Protein AF-A0A7S3GZK0-F1 (afdb_monomer_lite)

Foldseek 3Di:
DPDLVVLQVVLLVVLVVVCVVQLDAFHKLVVSLVVSVVSCVVSLKAWAFPDWKAWDDVVDQHHLDIRGNYDDPVDDHDMDGRDPPIDIGDDTHMGNDPNYDDDD

pLDDT: mean 95.77, std 7.2, range [46.12, 98.75]

Structure (mmCIF, N/CA/C/O backbone):
data_AF-A0A7S3GZK0-F1
#
_entry.id   AF-A0A7S3GZK0-F1
#
loop_
_atom_site.group_PDB
_atom_site.id
_atom_site.type_symbol
_atom_site.label_atom_id
_atom_site.label_alt_id
_atom_site.label_comp_id
_atom_site.label_asym_id
_atom_site.label_entity_id
_atom_site.label_seq_id
_atom_site.pdbx_PDB_ins_code
_atom_site.Cartn_x
_atom_site.Cartn_y
_atom_site.Cartn_z
_atom_site.occupancy
_atom_site.B_iso_or_equiv
_atom_site.auth_seq_id
_atom_site.auth_comp_id
_atom_site.auth_asym_id
_atom_site.auth_atom_id
_atom_site.pdbx_PDB_model_num
ATOM 1 N N . VAL A 1 1 ? 12.049 -9.795 -26.600 1.00 46.12 1 VAL A N 1
ATOM 2 C CA . VAL A 1 1 ? 11.355 -8.495 -26.480 1.00 46.12 1 VAL A CA 1
ATOM 3 C C . VAL A 1 1 ? 11.290 -8.200 -24.997 1.00 46.12 1 VAL A C 1
ATOM 5 O O . VAL A 1 1 ? 10.575 -8.902 -24.301 1.00 46.12 1 VAL A O 1
ATOM 8 N N . GLU A 1 2 ? 12.119 -7.286 -24.498 1.00 62.03 2 GLU A N 1
ATOM 9 C CA . GLU A 1 2 ? 12.060 -6.845 -23.097 1.00 62.03 2 GLU A CA 1
ATOM 10 C C . GLU A 1 2 ? 11.009 -5.733 -22.997 1.00 62.03 2 GLU A C 1
ATOM 12 O O . GLU A 1 2 ? 11.329 -4.549 -23.084 1.00 62.03 2 GLU A O 1
ATOM 17 N N . ASP A 1 3 ? 9.731 -6.114 -22.925 1.00 80.69 3 ASP A N 1
ATOM 18 C CA . ASP A 1 3 ? 8.639 -5.162 -22.706 1.00 80.69 3 ASP A CA 1
ATOM 19 C C . ASP A 1 3 ? 8.332 -5.053 -21.209 1.00 80.69 3 ASP A C 1
ATOM 21 O O . ASP A 1 3 ? 7.733 -5.940 -20.605 1.00 80.69 3 ASP A O 1
ATOM 25 N N . ARG A 1 4 ? 8.734 -3.927 -20.617 1.00 93.25 4 ARG A N 1
ATOM 26 C CA . ARG A 1 4 ? 8.572 -3.623 -19.189 1.00 93.25 4 ARG A CA 1
ATOM 27 C C . ARG A 1 4 ? 7.134 -3.249 -18.807 1.00 93.25 4 ARG A C 1
ATOM 29 O O . ARG A 1 4 ? 6.831 -3.144 -17.621 1.00 93.25 4 ARG A O 1
ATOM 36 N N . ARG A 1 5 ? 6.238 -3.033 -19.782 1.00 95.25 5 ARG A N 1
ATOM 37 C CA . ARG A 1 5 ? 4.824 -2.707 -19.519 1.00 95.25 5 ARG A CA 1
ATOM 38 C C . ARG A 1 5 ? 4.093 -3.877 -18.873 1.00 95.25 5 ARG A C 1
ATOM 40 O O . ARG A 1 5 ? 3.296 -3.663 -17.967 1.00 95.25 5 ARG A O 1
ATOM 47 N N . ALA A 1 6 ? 4.381 -5.101 -19.315 1.00 95.81 6 ALA A N 1
ATOM 48 C CA . ALA A 1 6 ? 3.815 -6.298 -18.706 1.00 95.81 6 ALA A CA 1
ATOM 49 C C . ALA A 1 6 ? 4.299 -6.458 -17.256 1.00 95.81 6 ALA A C 1
ATOM 51 O O . ALA A 1 6 ? 3.478 -6.701 -16.375 1.00 95.81 6 ALA A O 1
ATOM 52 N N . ASP A 1 7 ? 5.595 -6.235 -17.001 1.00 96.19 7 ASP A N 1
ATOM 53 C CA . ASP A 1 7 ? 6.182 -6.341 -15.659 1.00 96.19 7 ASP A CA 1
ATOM 54 C C . ASP A 1 7 ? 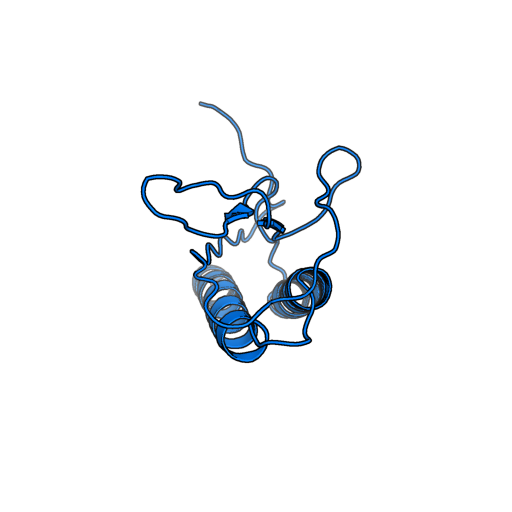5.481 -5.423 -14.654 1.00 96.19 7 ASP A C 1
ATOM 56 O O . ASP A 1 7 ? 5.071 -5.880 -13.592 1.00 96.19 7 ASP A O 1
ATOM 60 N N . VAL A 1 8 ? 5.298 -4.139 -14.984 1.00 97.62 8 VAL A N 1
ATOM 61 C CA . VAL A 1 8 ? 4.696 -3.178 -14.043 1.00 97.62 8 VAL A CA 1
ATOM 62 C C . VAL A 1 8 ? 3.213 -3.440 -13.798 1.00 97.62 8 VAL A C 1
ATOM 64 O O . VAL A 1 8 ? 2.746 -3.284 -12.670 1.00 97.62 8 VAL A O 1
ATOM 67 N N . VAL A 1 9 ? 2.477 -3.889 -14.821 1.00 97.88 9 VAL A N 1
ATOM 68 C CA . VAL A 1 9 ? 1.066 -4.275 -14.676 1.00 97.88 9 VAL A CA 1
ATOM 69 C C . VAL A 1 9 ? 0.945 -5.516 -13.795 1.00 97.88 9 VAL A C 1
ATOM 71 O O . VAL A 1 9 ? 0.122 -5.535 -12.883 1.00 97.88 9 VAL A O 1
ATOM 74 N N . MET A 1 10 ? 1.792 -6.526 -14.012 1.00 97.88 10 MET A N 1
ATOM 75 C CA . MET A 1 10 ? 1.801 -7.737 -13.190 1.00 97.88 10 MET A CA 1
ATOM 76 C C . MET A 1 10 ? 2.274 -7.467 -11.761 1.00 97.88 10 MET A C 1
ATOM 78 O O . MET A 1 10 ? 1.718 -8.043 -10.828 1.00 97.88 10 MET A O 1
ATOM 82 N N . ALA A 1 11 ? 3.241 -6.569 -11.564 1.00 98.25 11 ALA A N 1
ATOM 83 C CA . ALA A 1 11 ? 3.669 -6.142 -10.236 1.00 98.25 11 ALA A CA 1
ATOM 84 C C . ALA A 1 11 ? 2.506 -5.497 -9.468 1.00 98.25 11 ALA A C 1
ATOM 86 O O . ALA A 1 11 ? 2.188 -5.922 -8.360 1.00 98.25 11 ALA A O 1
ATOM 87 N N . ALA A 1 12 ? 1.822 -4.524 -10.082 1.00 98.50 12 ALA A N 1
ATOM 88 C CA . ALA A 1 12 ? 0.679 -3.850 -9.468 1.00 98.50 12 ALA A CA 1
ATOM 89 C C . ALA A 1 12 ? -0.473 -4.822 -9.175 1.00 98.50 12 ALA A C 1
ATOM 91 O O . ALA A 1 12 ? -1.034 -4.802 -8.081 1.00 98.50 12 ALA A O 1
ATOM 92 N N . TRP A 1 13 ? -0.790 -5.714 -10.118 1.00 98.56 13 TRP A N 1
ATOM 93 C CA . TRP A 1 13 ? -1.836 -6.721 -9.939 1.00 98.56 13 TRP A CA 1
ATOM 94 C C . TRP A 1 13 ? -1.536 -7.671 -8.776 1.00 98.56 13 TRP A C 1
ATOM 96 O O . TRP A 1 13 ? -2.388 -7.889 -7.918 1.00 98.56 13 TRP A O 1
ATOM 106 N N . ASN A 1 14 ? -0.315 -8.207 -8.707 1.00 98.62 14 ASN A N 1
ATOM 107 C CA . ASN A 1 14 ? 0.072 -9.109 -7.624 1.00 98.62 14 ASN A CA 1
ATOM 108 C C . ASN A 1 14 ? 0.077 -8.400 -6.264 1.00 98.62 14 ASN A C 1
ATOM 110 O O . ASN A 1 14 ? -0.354 -8.996 -5.280 1.00 98.62 14 ASN A O 1
ATOM 114 N N . CYS A 1 15 ? 0.489 -7.130 -6.201 1.00 98.62 15 CYS A N 1
ATOM 115 C CA . CYS A 1 15 ? 0.361 -6.320 -4.989 1.00 98.62 15 CYS A CA 1
ATOM 116 C C . CYS A 1 15 ? -1.110 -6.144 -4.579 1.00 98.62 15 CYS A C 1
ATOM 118 O O . CYS A 1 15 ? -1.439 -6.356 -3.415 1.00 98.62 15 CYS A O 1
ATOM 120 N N . ALA A 1 16 ? -2.014 -5.839 -5.516 1.00 98.56 16 ALA A N 1
ATOM 121 C CA . ALA A 1 16 ? -3.445 -5.733 -5.222 1.00 98.56 16 ALA A CA 1
ATOM 122 C C . ALA A 1 16 ? -4.028 -7.056 -4.685 1.00 98.56 16 ALA A C 1
ATOM 124 O O . ALA A 1 16 ? -4.741 -7.062 -3.681 1.00 98.56 16 ALA A O 1
ATOM 125 N N . GLU A 1 17 ? -3.663 -8.188 -5.290 1.00 98.69 17 GLU A N 1
ATOM 126 C CA . GLU A 1 17 ? -4.062 -9.523 -4.831 1.00 98.69 17 GLU A CA 1
ATOM 127 C C . GLU A 1 17 ? -3.506 -9.854 -3.434 1.00 98.69 17 GLU A C 1
ATOM 129 O O . GLU A 1 17 ? -4.203 -10.453 -2.607 1.00 98.69 17 GLU A O 1
ATOM 134 N N . VAL A 1 18 ? -2.262 -9.470 -3.141 1.00 98.44 18 VAL A N 1
ATOM 135 C CA . VAL A 1 18 ? -1.670 -9.654 -1.810 1.00 98.44 18 VAL A CA 1
ATOM 136 C C . VAL A 1 18 ? -2.356 -8.770 -0.774 1.00 98.44 18 VAL A C 1
ATOM 138 O O . VAL A 1 18 ? -2.696 -9.268 0.297 1.00 98.44 18 VAL A O 1
ATOM 141 N N . ALA A 1 19 ? -2.642 -7.506 -1.095 1.00 98.44 19 ALA A N 1
ATOM 142 C CA . ALA A 1 19 ? -3.370 -6.612 -0.201 1.00 98.44 19 ALA A CA 1
ATOM 143 C C . ALA A 1 19 ? -4.761 -7.175 0.114 1.00 98.44 19 ALA A C 1
ATOM 145 O O . ALA A 1 19 ? -5.135 -7.250 1.279 1.00 98.44 19 ALA A O 1
ATOM 146 N N . LEU A 1 20 ? -5.485 -7.686 -0.887 1.00 98.38 20 LEU A N 1
ATOM 147 C CA . LEU A 1 20 ? -6.784 -8.337 -0.685 1.00 98.38 20 LEU A CA 1
ATOM 148 C C . LEU A 1 20 ? -6.725 -9.510 0.313 1.00 98.38 20 LEU A C 1
ATOM 150 O O . LEU A 1 20 ? -7.696 -9.773 1.019 1.00 98.38 20 LEU A O 1
ATOM 154 N N . ARG A 1 21 ? -5.596 -10.226 0.379 1.00 98.44 21 ARG A N 1
ATOM 155 C CA . ARG A 1 21 ? -5.394 -11.357 1.302 1.00 98.44 21 ARG A CA 1
ATOM 156 C C . ARG A 1 21 ? -4.878 -10.929 2.672 1.00 98.44 21 ARG A C 1
ATOM 158 O O . ARG A 1 21 ? -5.169 -11.613 3.645 1.00 98.44 21 ARG A O 1
ATOM 165 N N . LEU A 1 22 ? -4.109 -9.845 2.749 1.00 98.44 22 LEU A N 1
ATOM 166 C CA . LEU A 1 22 ? -3.468 -9.389 3.983 1.00 98.44 22 LEU A CA 1
ATOM 167 C C . LEU A 1 22 ? -4.278 -8.343 4.752 1.00 98.44 22 LEU A C 1
ATOM 169 O O . LEU A 1 22 ? -4.101 -8.249 5.962 1.00 98.44 22 LEU A O 1
ATOM 173 N N . VAL A 1 23 ? -5.183 -7.601 4.105 1.00 98.19 23 VAL A N 1
ATOM 174 C CA . VAL A 1 23 ? -6.128 -6.696 4.782 1.00 98.19 23 VAL A CA 1
ATOM 175 C C . VAL A 1 23 ? -7.190 -7.544 5.484 1.00 98.19 23 VAL A C 1
ATOM 177 O O . VAL A 1 23 ? -8.282 -7.791 4.974 1.00 98.19 23 VAL A O 1
ATOM 180 N N . GLN A 1 24 ? -6.820 -8.058 6.652 1.00 97.69 24 GLN A N 1
ATOM 181 C CA . GLN A 1 24 ? -7.620 -8.936 7.496 1.00 97.69 24 GLN A CA 1
ATOM 182 C C . GLN A 1 24 ? -7.399 -8.576 8.959 1.00 97.69 24 GLN A C 1
ATOM 184 O O . GLN A 1 24 ? -6.309 -8.154 9.338 1.00 97.69 24 GLN A O 1
ATOM 189 N N . VAL A 1 25 ? -8.432 -8.775 9.779 1.00 98.44 25 VAL A N 1
ATOM 190 C CA . VAL A 1 25 ? -8.373 -8.510 11.222 1.00 98.44 25 VAL A CA 1
ATOM 191 C C . VAL A 1 25 ? -7.197 -9.259 11.851 1.00 98.44 25 VAL A C 1
ATOM 193 O O . VAL A 1 25 ? -7.040 -10.455 11.604 1.00 98.44 25 VAL A O 1
ATOM 196 N N . GLY A 1 26 ? -6.390 -8.568 12.657 1.00 98.25 26 GLY A N 1
ATOM 197 C CA . GLY A 1 26 ? -5.193 -9.142 13.285 1.00 98.25 26 GLY A CA 1
ATOM 198 C C . GLY A 1 26 ? -3.889 -8.933 12.513 1.00 98.25 26 GLY A C 1
ATOM 199 O O . GLY A 1 26 ? -2.814 -9.038 13.099 1.00 98.25 26 GLY A O 1
ATOM 200 N N . ASN A 1 27 ? -3.953 -8.619 11.217 1.00 98.62 27 ASN A N 1
ATOM 201 C CA . ASN A 1 27 ? -2.764 -8.262 10.443 1.00 98.62 27 ASN A CA 1
ATOM 202 C C . ASN A 1 27 ? -2.426 -6.779 10.609 1.00 98.62 27 ASN A C 1
ATOM 204 O O . ASN A 1 27 ? -3.263 -5.980 11.037 1.00 98.62 27 ASN A O 1
ATOM 208 N N . THR A 1 2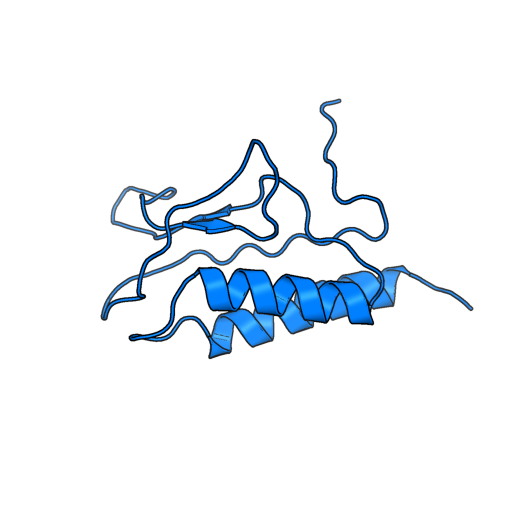8 ? -1.210 -6.403 10.211 1.00 98.75 28 THR A N 1
ATOM 209 C CA . THR A 1 28 ? -0.742 -5.013 10.272 1.00 98.75 28 THR A CA 1
ATOM 210 C C . THR A 1 28 ? -0.528 -4.412 8.888 1.00 98.75 28 THR A C 1
ATOM 212 O O . THR A 1 28 ? -0.292 -5.121 7.907 1.00 98.75 28 THR A O 1
ATOM 215 N N . ASN A 1 29 ? -0.589 -3.083 8.791 1.00 98.50 29 ASN A N 1
ATOM 216 C CA . ASN A 1 29 ? -0.247 -2.362 7.560 1.00 98.50 29 ASN A CA 1
ATOM 217 C C . ASN A 1 29 ? 1.192 -2.637 7.096 1.00 98.50 29 ASN A C 1
ATOM 219 O O . ASN A 1 29 ? 1.412 -2.809 5.897 1.00 98.50 29 ASN A O 1
ATOM 223 N N . THR A 1 30 ? 2.144 -2.755 8.024 1.00 98.38 30 THR A N 1
ATOM 224 C CA . THR A 1 30 ? 3.556 -3.057 7.739 1.00 98.38 30 THR A CA 1
ATOM 225 C C . THR A 1 30 ? 3.724 -4.338 6.921 1.00 98.38 30 THR A C 1
ATOM 227 O O . THR A 1 30 ? 4.498 -4.365 5.965 1.00 98.38 30 THR A O 1
ATOM 230 N N . GLN A 1 31 ? 2.940 -5.384 7.215 1.00 98.62 31 GLN A N 1
ATOM 231 C CA . GLN A 1 31 ? 2.982 -6.645 6.461 1.00 98.62 31 GLN A CA 1
ATOM 232 C C . GLN A 1 31 ? 2.647 -6.448 4.975 1.00 98.62 31 GLN A C 1
ATOM 234 O O . GLN A 1 31 ? 3.212 -7.126 4.115 1.00 98.62 31 GLN A O 1
ATOM 239 N N . ILE A 1 32 ? 1.748 -5.511 4.658 1.00 98.44 32 ILE A N 1
ATOM 240 C CA . ILE A 1 32 ? 1.373 -5.185 3.277 1.00 98.44 32 ILE A CA 1
ATOM 241 C C . ILE A 1 32 ? 2.509 -4.429 2.591 1.00 98.44 32 ILE A C 1
ATOM 243 O O . ILE A 1 32 ? 2.903 -4.810 1.489 1.00 98.44 32 ILE A O 1
ATOM 247 N N . THR A 1 33 ? 3.073 -3.412 3.249 1.00 98.31 33 THR A N 1
ATOM 248 C CA . THR A 1 33 ? 4.220 -2.639 2.743 1.00 98.31 33 THR A CA 1
ATOM 249 C C . THR A 1 33 ? 5.406 -3.550 2.411 1.00 98.31 33 THR A C 1
ATOM 251 O O . THR A 1 33 ? 5.988 -3.467 1.328 1.00 98.31 33 THR A O 1
ATOM 254 N N . GLU A 1 34 ? 5.741 -4.480 3.308 1.00 98.31 34 GLU A N 1
ATOM 255 C CA . GLU A 1 34 ? 6.815 -5.454 3.090 1.00 98.31 34 GLU A CA 1
ATOM 256 C C . GLU A 1 34 ? 6.522 -6.394 1.917 1.00 98.31 34 GLU A C 1
ATOM 258 O O . GLU A 1 34 ? 7.413 -6.700 1.116 1.00 98.31 34 GLU A O 1
ATOM 263 N N . ALA A 1 35 ? 5.279 -6.868 1.804 1.00 98.44 35 ALA A N 1
ATOM 264 C CA . ALA A 1 35 ? 4.875 -7.738 0.709 1.00 98.44 35 ALA A CA 1
ATOM 265 C C . ALA A 1 35 ? 4.931 -7.004 -0.641 1.00 98.44 35 ALA A C 1
ATOM 267 O O . ALA A 1 35 ? 5.399 -7.578 -1.626 1.00 98.44 35 ALA A O 1
ATOM 268 N N . PHE A 1 36 ? 4.541 -5.726 -0.682 1.00 98.44 36 PHE A N 1
ATOM 269 C CA . PHE A 1 36 ? 4.669 -4.886 -1.874 1.00 98.44 36 PHE A CA 1
ATOM 270 C C . PHE A 1 36 ? 6.130 -4.730 -2.290 1.00 98.44 36 PHE A C 1
ATOM 272 O O . PHE A 1 36 ? 6.438 -4.861 -3.474 1.00 98.44 36 PHE A O 1
ATOM 279 N N . GLY A 1 37 ? 7.034 -4.505 -1.331 1.00 97.75 37 GLY A N 1
ATOM 280 C CA . GLY A 1 37 ? 8.471 -4.417 -1.591 1.00 97.75 37 GLY A CA 1
ATOM 281 C C . GLY A 1 37 ? 9.031 -5.678 -2.254 1.00 97.75 37 GLY A C 1
ATOM 282 O O . GLY A 1 37 ? 9.704 -5.577 -3.280 1.00 97.75 37 GLY A O 1
ATOM 283 N N . LYS A 1 38 ? 8.690 -6.858 -1.717 1.00 98.44 38 LYS A N 1
ATOM 284 C CA . LYS A 1 38 ? 9.121 -8.162 -2.258 1.00 98.44 38 LYS A CA 1
ATOM 285 C C . LYS A 1 38 ? 8.599 -8.396 -3.677 1.00 98.44 38 LYS A C 1
ATOM 287 O O . LYS A 1 38 ? 9.375 -8.708 -4.572 1.00 98.44 38 LYS A O 1
ATOM 292 N N . ILE A 1 39 ? 7.301 -8.175 -3.904 1.00 98.38 39 ILE A N 1
ATOM 293 C CA . ILE A 1 39 ? 6.693 -8.337 -5.234 1.00 98.38 39 ILE A CA 1
ATOM 294 C C . ILE A 1 39 ? 7.324 -7.363 -6.230 1.00 98.38 39 ILE A C 1
ATOM 296 O O . ILE A 1 39 ? 7.687 -7.751 -7.338 1.00 98.38 39 ILE A O 1
ATOM 300 N N . ALA A 1 40 ? 7.477 -6.092 -5.858 1.00 97.69 40 ALA A N 1
ATOM 301 C CA . ALA A 1 40 ? 8.065 -5.097 -6.743 1.00 97.69 40 ALA A CA 1
ATOM 302 C C . ALA A 1 40 ? 9.501 -5.472 -7.150 1.00 97.69 40 ALA A C 1
ATOM 304 O O . ALA A 1 40 ? 9.860 -5.294 -8.315 1.00 97.69 40 ALA A O 1
ATOM 305 N N . GLU A 1 41 ? 10.295 -6.034 -6.233 1.00 97.38 41 GLU A N 1
ATOM 306 C CA . GLU A 1 41 ? 11.650 -6.515 -6.516 1.00 97.38 41 GLU A CA 1
ATOM 307 C C . GLU A 1 41 ? 11.674 -7.634 -7.569 1.00 97.38 41 GLU A C 1
ATOM 309 O O . GLU A 1 41 ? 12.444 -7.531 -8.530 1.00 97.38 41 GLU A O 1
ATOM 314 N N . ASP A 1 42 ? 10.778 -8.621 -7.475 1.00 97.62 42 ASP A N 1
ATOM 315 C CA . ASP A 1 42 ? 10.684 -9.735 -8.434 1.00 97.62 42 ASP A CA 1
ATOM 316 C C . ASP A 1 42 ? 10.427 -9.253 -9.873 1.00 97.62 42 ASP A C 1
ATOM 318 O O . ASP A 1 42 ? 10.992 -9.776 -10.838 1.00 97.62 42 ASP A O 1
ATOM 322 N N . PHE A 1 43 ? 9.621 -8.198 -10.029 1.00 96.62 43 PHE A N 1
ATOM 323 C CA . PHE A 1 43 ? 9.327 -7.570 -11.324 1.00 96.62 43 PHE A CA 1
ATOM 324 C C . PHE A 1 43 ? 10.293 -6.427 -11.682 1.00 96.62 43 PHE A C 1
ATOM 326 O O . PHE A 1 43 ? 10.100 -5.724 -12.683 1.00 96.62 43 PHE A O 1
ATOM 333 N N . LYS A 1 44 ? 11.339 -6.198 -10.875 1.00 96.62 44 LYS A N 1
ATOM 334 C CA . LYS A 1 44 ? 12.280 -5.068 -10.991 1.00 96.62 44 LYS A CA 1
ATOM 335 C C . LYS A 1 44 ? 11.572 -3.708 -11.069 1.00 96.62 44 LYS A C 1
ATOM 337 O O . LYS A 1 44 ? 12.037 -2.810 -11.766 1.00 96.62 44 LYS A O 1
ATOM 342 N N . CYS A 1 45 ? 10.414 -3.569 -10.445 1.00 97.56 45 CYS A N 1
ATOM 343 C CA . CYS A 1 45 ? 9.627 -2.342 -10.385 1.00 97.56 45 CYS A CA 1
ATOM 344 C C . CYS A 1 45 ? 9.808 -1.668 -9.020 1.00 97.56 45 CYS A C 1
ATOM 346 O O . CYS A 1 45 ? 10.461 -2.200 -8.119 1.00 97.56 45 CYS A O 1
ATOM 348 N N . LYS A 1 46 ? 9.244 -0.471 -8.865 1.00 97.75 46 LYS A N 1
ATOM 349 C CA . LYS A 1 46 ? 9.211 0.251 -7.590 1.00 97.75 46 LYS A CA 1
ATOM 350 C C . LYS A 1 46 ? 7.802 0.776 -7.313 1.00 97.75 46 LYS A C 1
ATOM 352 O O . LYS A 1 46 ? 7.211 1.354 -8.229 1.00 97.75 46 LYS A O 1
ATOM 357 N N . PRO A 1 47 ? 7.271 0.623 -6.085 1.00 98.00 47 PRO A N 1
ATOM 358 C CA . PRO A 1 47 ? 6.089 1.366 -5.667 1.00 98.00 47 PRO A CA 1
ATOM 359 C C . PRO A 1 47 ? 6.364 2.867 -5.767 1.00 98.00 47 PRO A C 1
ATOM 361 O O . PRO A 1 47 ? 7.497 3.313 -5.561 1.00 98.00 47 PRO A O 1
ATOM 364 N N . VAL A 1 48 ? 5.343 3.649 -6.108 1.00 97.44 48 VAL A N 1
ATOM 365 C CA . VAL A 1 48 ? 5.480 5.107 -6.151 1.00 97.44 48 VAL A CA 1
ATOM 366 C C . VAL A 1 48 ? 5.483 5.670 -4.730 1.00 97.44 48 VAL A C 1
ATOM 368 O O . VAL A 1 48 ? 4.635 5.329 -3.908 1.00 97.44 48 VAL A O 1
ATOM 371 N N . GLN A 1 49 ? 6.459 6.530 -4.443 1.00 95.81 49 GLN A N 1
ATOM 372 C CA . GLN A 1 49 ? 6.618 7.189 -3.148 1.00 95.81 49 GLN A CA 1
ATOM 373 C C . GLN A 1 49 ? 5.449 8.141 -2.872 1.00 95.81 49 GLN A C 1
ATOM 375 O O . GLN A 1 49 ? 4.948 8.800 -3.783 1.00 95.81 49 GLN A O 1
ATOM 380 N N . GLY A 1 50 ? 5.033 8.220 -1.609 1.00 94.56 50 GLY A N 1
ATOM 381 C CA . GLY A 1 50 ? 3.951 9.099 -1.161 1.00 94.56 50 GLY A CA 1
ATOM 382 C C . GLY A 1 50 ? 2.534 8.597 -1.450 1.00 94.56 50 GLY A C 1
ATOM 383 O O . GLY A 1 50 ? 1.580 9.273 -1.079 1.00 94.56 50 GLY A O 1
ATOM 384 N N . VAL A 1 51 ? 2.372 7.427 -2.078 1.00 96.69 51 VAL A N 1
ATOM 385 C CA . VAL A 1 51 ? 1.052 6.817 -2.288 1.00 96.69 51 VAL A CA 1
ATOM 386 C C . VAL A 1 51 ? 0.595 6.117 -1.012 1.00 96.69 51 VAL A C 1
ATOM 388 O O . VAL A 1 51 ? 1.301 5.258 -0.471 1.00 96.69 51 VAL A O 1
ATOM 391 N N . LEU A 1 52 ? -0.601 6.491 -0.553 1.00 97.81 52 LEU A N 1
ATOM 392 C CA . LEU A 1 52 ? -1.215 6.007 0.677 1.00 97.81 52 LEU A CA 1
ATOM 393 C C . LEU A 1 52 ? -2.585 5.390 0.389 1.00 97.81 52 LEU A C 1
ATOM 395 O O . LEU A 1 52 ? -3.428 5.983 -0.281 1.00 97.81 52 LEU A O 1
ATOM 399 N N . SER A 1 53 ? -2.821 4.211 0.956 1.00 98.44 53 SER A N 1
ATOM 400 C CA . SER A 1 53 ? -4.140 3.579 1.010 1.00 98.44 53 SER A CA 1
ATOM 401 C C . SER A 1 53 ? -4.794 3.896 2.351 1.00 98.44 53 SER A C 1
ATOM 403 O O . SER A 1 53 ? -4.263 3.517 3.397 1.00 98.44 53 SER A O 1
ATOM 405 N N . HIS A 1 54 ? -5.935 4.582 2.342 1.00 98.50 54 HIS A N 1
ATOM 406 C CA . HIS A 1 54 ? -6.554 5.119 3.556 1.00 98.50 54 HIS A CA 1
ATOM 407 C C . HIS A 1 54 ? -7.755 4.312 4.041 1.00 98.50 54 HIS A C 1
ATOM 409 O O . HIS A 1 54 ? -8.550 3.786 3.256 1.00 98.50 54 HIS A O 1
ATOM 415 N N . GLN A 1 55 ? -7.934 4.298 5.362 1.00 98.62 55 GLN A N 1
ATOM 416 C CA . GLN A 1 55 ? -9.205 3.943 5.978 1.00 98.62 55 GLN A CA 1
ATOM 417 C C . GLN A 1 55 ? -10.295 4.933 5.548 1.00 98.62 55 GLN A C 1
ATOM 419 O O . GLN A 1 55 ? -10.116 6.148 5.617 1.00 98.62 55 GLN A O 1
ATOM 424 N N . LEU A 1 56 ? -11.463 4.415 5.183 1.00 98.62 56 LEU A N 1
ATOM 425 C CA . LEU A 1 56 ? -12.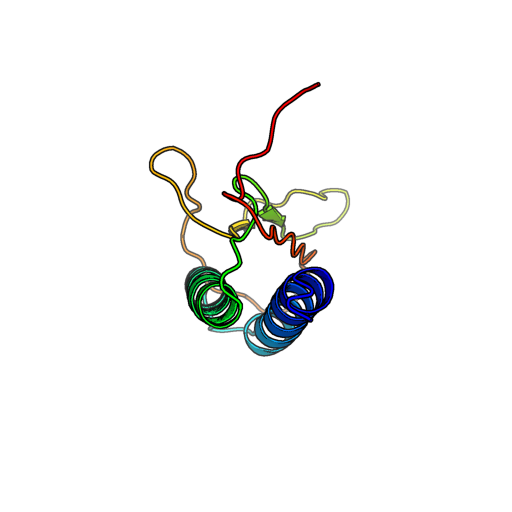645 5.199 4.860 1.00 98.62 56 LEU A CA 1
ATOM 426 C C . LEU A 1 56 ? -13.600 5.238 6.052 1.00 98.62 56 LEU A C 1
ATOM 428 O O . LEU A 1 56 ? -13.885 4.219 6.685 1.00 98.62 56 LEU A O 1
ATOM 432 N N . LYS A 1 57 ? -14.151 6.420 6.329 1.00 98.00 57 LYS A N 1
ATOM 433 C CA . LYS A 1 57 ? -15.271 6.604 7.263 1.00 98.00 57 LYS A CA 1
ATOM 434 C C . LYS A 1 57 ? -16.342 7.456 6.595 1.00 98.00 57 LYS A C 1
ATOM 436 O O . LYS A 1 57 ? -16.142 8.045 5.534 1.00 98.00 57 LYS A O 1
ATOM 441 N N . LYS A 1 58 ? -17.518 7.544 7.214 1.00 97.75 58 LYS A N 1
ATOM 442 C CA . LYS A 1 58 ? -18.585 8.413 6.709 1.00 97.75 58 LYS A CA 1
ATOM 443 C C . LYS A 1 58 ? -18.068 9.858 6.614 1.00 97.75 58 LYS A C 1
ATOM 445 O O . LYS A 1 58 ? -17.705 10.437 7.631 1.00 97.75 58 LYS A O 1
ATOM 450 N N . HIS A 1 59 ? -18.069 10.417 5.402 1.00 97.31 59 HIS A N 1
ATOM 451 C CA . HIS A 1 59 ? -17.552 11.756 5.073 1.00 97.31 59 HIS A CA 1
ATOM 452 C C . HIS A 1 59 ? -16.031 11.955 5.232 1.00 97.31 59 HIS A C 1
ATOM 454 O O . HIS A 1 59 ? -15.582 13.094 5.169 1.00 97.31 59 HIS A O 1
ATOM 460 N N . VAL A 1 60 ? -15.245 10.884 5.397 1.00 97.94 60 VAL A N 1
ATOM 461 C CA . VAL A 1 60 ? -13.776 10.946 5.508 1.00 97.94 60 VAL A CA 1
ATOM 462 C C . VAL A 1 60 ? -13.162 9.959 4.519 1.00 97.94 60 VAL A C 1
ATOM 464 O O . VAL A 1 60 ? -13.366 8.750 4.652 1.00 97.94 60 VAL A O 1
ATOM 467 N N . ILE A 1 61 ? -12.443 10.477 3.521 1.00 97.81 61 ILE A N 1
ATOM 468 C CA . ILE A 1 61 ? -11.767 9.667 2.492 1.00 97.81 61 ILE A CA 1
ATOM 469 C C . ILE A 1 61 ? -10.330 9.297 2.893 1.00 97.81 61 ILE A C 1
ATOM 471 O O . ILE A 1 61 ? -9.777 8.320 2.402 1.00 97.81 61 ILE A O 1
ATOM 475 N N . ASP A 1 62 ? -9.755 10.060 3.816 1.00 97.19 62 ASP A N 1
ATOM 476 C CA . ASP A 1 62 ? -8.370 10.031 4.271 1.00 97.19 62 ASP A CA 1
ATOM 477 C C . ASP A 1 62 ? -8.310 9.793 5.786 1.00 97.19 62 ASP A C 1
ATOM 479 O O . ASP A 1 62 ? -7.864 10.620 6.580 1.00 97.19 62 ASP A O 1
ATOM 483 N N . GLY A 1 63 ? -8.818 8.639 6.222 1.00 97.38 63 GLY A N 1
ATOM 484 C CA . GLY A 1 63 ? -8.761 8.245 7.623 1.00 97.38 63 GLY A CA 1
ATO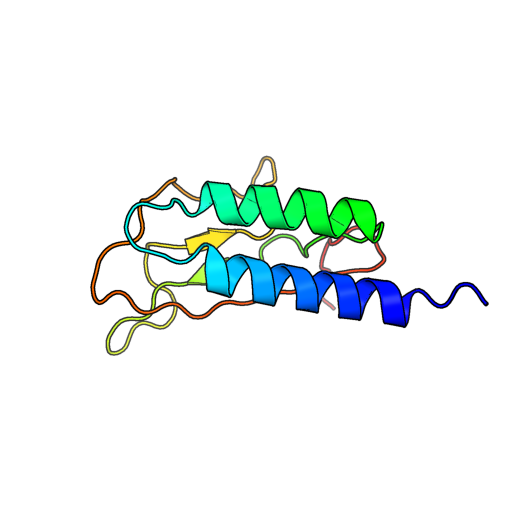M 485 C C . GLY A 1 63 ? -7.328 8.139 8.154 1.00 97.38 63 GLY A C 1
ATOM 486 O O . GLY A 1 63 ? -6.361 7.988 7.406 1.00 97.38 63 GLY A O 1
ATOM 487 N N . THR A 1 64 ? -7.212 8.172 9.483 1.00 96.44 64 THR A N 1
ATOM 488 C CA . THR A 1 64 ? -5.930 8.192 10.207 1.00 96.44 64 THR A CA 1
ATOM 489 C C . THR A 1 64 ? -5.097 6.926 10.020 1.00 96.44 64 THR A C 1
ATOM 491 O O . THR A 1 64 ? -3.875 6.996 10.062 1.00 96.44 64 THR A O 1
ATOM 494 N N . LYS A 1 65 ? -5.739 5.765 9.829 1.00 98.25 65 LYS A N 1
ATOM 495 C CA . LYS A 1 65 ? -5.056 4.502 9.530 1.00 98.25 65 LYS A CA 1
ATOM 496 C C . LYS A 1 65 ? -4.735 4.451 8.034 1.00 98.25 65 LYS A C 1
ATOM 498 O O . LYS A 1 65 ? -5.659 4.444 7.216 1.00 98.25 65 LYS A O 1
ATOM 503 N N . ALA A 1 66 ? -3.450 4.393 7.690 1.00 98.25 66 ALA A N 1
ATOM 504 C CA . ALA A 1 66 ? -2.982 4.380 6.307 1.00 98.25 66 ALA A CA 1
ATOM 505 C C . ALA A 1 66 ? -1.897 3.321 6.053 1.00 98.25 66 ALA A C 1
ATOM 507 O O . ALA A 1 66 ? -1.001 3.105 6.869 1.00 98.25 66 ALA A O 1
ATOM 508 N N . ILE A 1 67 ? -1.970 2.670 4.896 1.00 98.56 67 ILE A N 1
ATOM 509 C CA . ILE A 1 67 ? -0.928 1.770 4.394 1.00 98.56 67 ILE A CA 1
ATOM 510 C C . ILE A 1 67 ? -0.079 2.572 3.411 1.00 98.56 67 ILE A C 1
ATOM 512 O O . ILE A 1 67 ? -0.626 3.225 2.520 1.00 98.56 67 ILE A O 1
ATOM 516 N N . ILE A 1 68 ? 1.242 2.511 3.555 1.00 98.06 68 ILE A N 1
ATOM 517 C CA . ILE A 1 68 ? 2.186 3.148 2.636 1.00 98.06 68 ILE A CA 1
ATOM 518 C C . ILE A 1 68 ? 2.753 2.109 1.669 1.00 98.06 68 ILE A C 1
ATOM 520 O O . ILE A 1 68 ? 3.105 1.011 2.078 1.00 98.06 68 ILE A O 1
ATOM 524 N N . GLY A 1 69 ? 2.845 2.427 0.376 1.00 96.25 69 GLY A N 1
ATOM 525 C CA . GLY A 1 69 ? 3.387 1.475 -0.604 1.00 96.25 69 GLY A CA 1
ATOM 526 C C . GLY A 1 69 ? 4.898 1.241 -0.468 1.00 96.25 69 GLY A C 1
ATOM 527 O O . GLY A 1 69 ? 5.392 0.160 -0.786 1.00 96.25 69 GLY A O 1
ATOM 528 N N . ILE A 1 70 ? 5.634 2.261 -0.019 1.00 96.25 70 ILE A N 1
ATOM 529 C CA . ILE A 1 70 ? 7.074 2.223 0.250 1.00 96.25 70 ILE A CA 1
ATOM 530 C C . ILE A 1 70 ? 7.447 3.338 1.232 1.00 96.25 70 ILE A C 1
ATOM 532 O O . ILE A 1 70 ? 7.055 4.488 1.040 1.00 96.25 70 ILE A O 1
ATOM 536 N N . GLU A 1 71 ? 8.224 3.009 2.260 1.00 95.88 71 GLU A N 1
ATOM 537 C CA . GLU A 1 71 ? 8.748 4.005 3.196 1.00 95.88 71 GLU A CA 1
ATOM 538 C C . GLU A 1 71 ? 9.969 4.738 2.636 1.00 95.88 71 GLU A C 1
ATOM 540 O O . GLU A 1 71 ? 10.783 4.186 1.889 1.00 95.88 71 GLU A O 1
ATOM 545 N N . THR A 1 72 ? 10.125 5.989 3.055 1.00 93.44 72 THR A N 1
ATOM 546 C CA . THR A 1 72 ? 11.351 6.772 2.878 1.00 93.44 72 THR A CA 1
ATOM 547 C C . THR A 1 72 ? 11.790 7.346 4.227 1.00 93.44 72 THR A C 1
ATOM 549 O O . THR A 1 72 ? 11.129 7.140 5.246 1.00 93.44 72 THR A O 1
ATOM 552 N N . GLU A 1 73 ? 12.924 8.048 4.276 1.00 90.12 73 GLU A N 1
ATOM 553 C CA . GLU A 1 73 ? 13.351 8.725 5.511 1.00 90.12 73 GLU A CA 1
ATOM 554 C C . GLU A 1 73 ? 12.315 9.759 5.980 1.00 90.12 73 GLU A C 1
ATOM 556 O O . GLU A 1 73 ? 12.050 9.850 7.178 1.00 90.12 73 GLU A O 1
ATOM 561 N N . ASP A 1 74 ? 11.678 10.450 5.030 1.00 89.81 74 ASP A N 1
ATOM 562 C CA . ASP A 1 74 ? 10.724 11.532 5.288 1.00 89.81 74 ASP A CA 1
ATOM 563 C C . ASP A 1 74 ? 9.260 11.066 5.334 1.00 89.81 74 ASP A C 1
ATOM 565 O O . ASP A 1 74 ? 8.395 11.792 5.823 1.00 89.81 74 ASP A O 1
ATOM 569 N N . GLN A 1 75 ? 8.950 9.881 4.797 1.00 91.44 75 GLN A N 1
ATOM 570 C CA . GLN A 1 75 ? 7.579 9.381 4.668 1.00 91.44 75 GLN A CA 1
ATOM 571 C C . GLN A 1 75 ? 7.444 7.997 5.286 1.00 91.44 75 GLN A C 1
ATOM 573 O O . GLN A 1 75 ? 7.862 6.989 4.710 1.00 91.44 75 GLN A O 1
ATOM 578 N N . LYS A 1 76 ? 6.813 7.976 6.457 1.00 94.62 76 LYS A N 1
ATOM 579 C CA . LYS A 1 76 ? 6.468 6.777 7.217 1.00 94.62 76 LYS A CA 1
ATOM 580 C C . LYS A 1 76 ? 5.057 6.916 7.759 1.00 94.62 76 LYS A C 1
ATOM 582 O O . LYS A 1 76 ? 4.547 8.027 7.900 1.00 94.62 76 LYS A O 1
ATOM 587 N N . VAL A 1 77 ? 4.445 5.784 8.059 1.00 96.31 77 VAL A N 1
ATOM 588 C CA . VAL A 1 77 ? 3.135 5.712 8.705 1.00 96.31 77 VAL A CA 1
ATOM 589 C C . VAL A 1 77 ? 3.274 4.934 10.001 1.00 96.31 77 VAL A C 1
ATOM 591 O O . VAL A 1 77 ? 4.140 4.069 10.114 1.00 96.31 77 VAL A O 1
ATOM 594 N N . ASP A 1 78 ? 2.423 5.242 10.973 1.00 97.25 78 ASP A N 1
ATOM 595 C CA . ASP A 1 78 ? 2.376 4.462 12.202 1.00 97.25 78 ASP A CA 1
ATOM 596 C C . ASP A 1 78 ? 1.879 3.044 11.901 1.00 97.25 78 ASP A C 1
ATOM 598 O O . ASP A 1 78 ? 0.968 2.834 11.088 1.00 97.25 78 ASP A O 1
ATOM 602 N N . GLU A 1 79 ? 2.476 2.061 12.571 1.00 98.12 79 GLU A N 1
ATOM 603 C CA . GLU A 1 79 ? 1.978 0.694 12.520 1.00 98.12 79 GLU A CA 1
ATOM 604 C C . GLU A 1 79 ? 0.613 0.611 13.214 1.00 98.12 79 GLU A C 1
ATOM 606 O O . GLU A 1 79 ? 0.399 1.174 14.291 1.00 98.12 79 GLU A O 1
ATOM 611 N N . PHE A 1 80 ? -0.317 -0.114 12.600 1.00 98.62 80 PHE A N 1
ATOM 612 C CA . PHE A 1 80 ? -1.607 -0.420 13.205 1.00 98.62 80 PHE A CA 1
ATOM 613 C C . PHE A 1 80 ? -2.065 -1.830 12.844 1.00 98.62 80 PHE A C 1
ATOM 615 O O . PHE A 1 80 ? -1.664 -2.386 11.821 1.00 98.62 80 PHE A O 1
ATOM 622 N N . GLU A 1 81 ? -2.967 -2.368 13.662 1.00 98.69 81 GLU A N 1
ATOM 623 C CA . GLU A 1 81 ? -3.681 -3.617 13.401 1.00 98.69 81 GLU A CA 1
ATOM 624 C C . GLU A 1 81 ? -5.046 -3.329 12.752 1.00 98.69 81 GLU A C 1
ATOM 626 O O . GLU A 1 81 ? -5.764 -2.399 13.154 1.00 98.69 81 GLU A O 1
ATOM 631 N N . PHE A 1 82 ? -5.399 -4.097 11.720 1.00 98.62 82 PHE A N 1
ATOM 632 C CA . PHE A 1 82 ? -6.724 -4.029 11.106 1.00 98.62 82 PHE A CA 1
ATOM 633 C C . PHE A 1 82 ? -7.785 -4.556 12.074 1.00 98.62 82 PHE A C 1
ATOM 635 O O . PHE A 1 82 ? -7.629 -5.620 12.674 1.00 98.62 82 PHE A O 1
ATOM 642 N N . GLU A 1 83 ? -8.904 -3.846 12.172 1.00 98.50 83 GLU A N 1
ATOM 643 C CA . GLU A 1 83 ? -10.014 -4.180 13.062 1.00 98.50 83 GLU A CA 1
ATOM 644 C C . GLU A 1 83 ? -11.289 -4.530 12.283 1.00 98.50 83 GLU A C 1
ATOM 646 O O . GLU A 1 83 ? -11.471 -4.216 11.102 1.00 98.50 83 GLU A O 1
ATOM 651 N N . MET A 1 84 ? -12.214 -5.216 12.955 1.00 98.00 84 MET A N 1
ATOM 652 C CA . MET A 1 84 ? -13.484 -5.607 12.351 1.00 98.00 84 MET A CA 1
ATOM 653 C C . MET A 1 84 ? -14.344 -4.379 12.017 1.00 98.00 84 MET A C 1
ATOM 655 O O . MET A 1 84 ? -14.448 -3.443 12.805 1.00 98.00 84 MET A O 1
ATOM 659 N N . ASN A 1 85 ? -15.053 -4.442 10.885 1.00 97.44 85 ASN A N 1
ATOM 660 C CA . ASN A 1 85 ? -15.929 -3.380 10.366 1.00 97.44 85 ASN A CA 1
ATOM 661 C C . ASN A 1 85 ? -15.202 -2.111 9.892 1.00 97.44 85 ASN A C 1
ATOM 663 O O . ASN A 1 85 ? -15.846 -1.084 9.670 1.00 97.44 85 ASN A O 1
ATOM 667 N N . GLU A 1 86 ? -13.885 -2.168 9.704 1.00 98.19 86 GLU A N 1
ATOM 668 C CA . GLU A 1 86 ? -13.153 -1.112 9.015 1.00 98.19 86 GLU A CA 1
ATOM 669 C C . GLU A 1 86 ? -13.287 -1.247 7.490 1.00 98.19 86 GLU A C 1
ATOM 671 O O . GLU A 1 86 ? -13.463 -2.337 6.945 1.00 98.19 86 GLU A O 1
ATOM 676 N N . VAL A 1 87 ? -13.212 -0.114 6.792 1.00 98.31 87 VAL A N 1
ATOM 677 C CA . VAL A 1 87 ? -13.261 -0.038 5.328 1.00 98.31 87 VAL A CA 1
ATOM 678 C C . VAL A 1 87 ? -12.004 0.676 4.860 1.00 98.31 87 VAL A C 1
ATOM 680 O O . VAL A 1 87 ? -11.616 1.669 5.468 1.00 98.31 87 VAL A O 1
ATOM 683 N N . TYR A 1 88 ? -11.385 0.199 3.782 1.00 98.56 88 TYR A N 1
ATOM 684 C CA . TYR A 1 88 ? -10.160 0.772 3.227 1.00 98.56 88 TYR A CA 1
ATOM 685 C C . TYR A 1 88 ? -10.283 0.971 1.718 1.00 98.56 88 TYR A C 1
ATOM 687 O O . TYR A 1 88 ? -10.852 0.131 1.020 1.00 98.56 88 TYR A O 1
ATOM 695 N N . CYS A 1 89 ? -9.725 2.073 1.221 1.00 98.25 89 CYS A N 1
ATOM 696 C CA . CYS A 1 89 ? -9.421 2.243 -0.194 1.00 98.25 89 CYS A CA 1
ATOM 697 C C . CYS A 1 89 ? -7.976 1.803 -0.419 1.00 98.25 89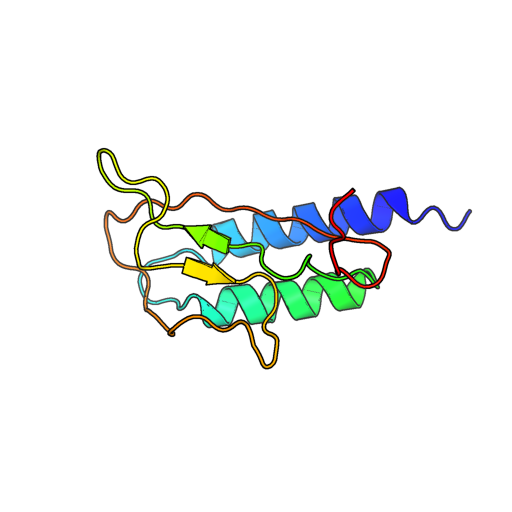 CYS A C 1
ATOM 699 O O . CYS A 1 89 ? -7.063 2.425 0.123 1.00 98.25 89 CYS A O 1
ATOM 701 N N . ILE A 1 90 ? -7.781 0.729 -1.182 1.00 98.06 90 ILE A N 1
ATOM 702 C CA . ILE A 1 90 ? -6.451 0.224 -1.520 1.00 98.06 90 ILE A CA 1
ATOM 703 C C . ILE A 1 90 ? -6.022 0.834 -2.850 1.00 98.06 90 ILE A C 1
ATOM 705 O O . ILE A 1 90 ? -6.660 0.597 -3.875 1.00 98.06 90 ILE A O 1
ATOM 709 N N . ASP A 1 91 ? -4.937 1.597 -2.813 1.00 97.69 91 ASP A N 1
ATOM 710 C CA . ASP A 1 91 ? -4.312 2.220 -3.972 1.00 97.69 91 ASP A CA 1
ATOM 711 C C . ASP A 1 91 ? -2.929 1.605 -4.215 1.00 97.69 91 ASP A C 1
ATOM 713 O O . ASP A 1 91 ? -2.077 1.552 -3.323 1.00 97.69 91 ASP A O 1
ATOM 717 N N . VAL A 1 92 ? -2.716 1.104 -5.432 1.00 98.19 92 VAL A N 1
ATOM 718 C CA . VAL A 1 92 ? -1.490 0.411 -5.836 1.00 98.19 92 VAL A CA 1
ATOM 719 C C . VAL A 1 92 ? -0.942 1.074 -7.085 1.00 98.19 92 VAL A C 1
ATOM 721 O O . VAL A 1 92 ? -1.399 0.827 -8.202 1.00 98.19 92 VAL A O 1
ATOM 724 N N . VAL A 1 93 ? 0.101 1.876 -6.895 1.00 97.81 93 VAL A N 1
ATOM 725 C CA . VAL A 1 93 ? 0.778 2.575 -7.985 1.00 97.81 93 VAL A CA 1
ATOM 726 C C . VAL A 1 93 ? 2.216 2.084 -8.079 1.00 97.81 93 VAL A C 1
ATOM 728 O O . VAL A 1 93 ? 2.994 2.177 -7.129 1.00 97.81 93 VAL A O 1
ATOM 731 N N . MET A 1 94 ? 2.570 1.557 -9.249 1.00 97.88 94 MET A N 1
ATOM 732 C CA . MET A 1 94 ? 3.881 0.976 -9.533 1.00 97.88 94 MET A CA 1
ATOM 733 C C . MET A 1 94 ? 4.561 1.706 -10.688 1.00 97.88 94 MET A C 1
ATOM 735 O O . MET A 1 94 ? 3.914 2.217 -11.601 1.00 97.88 94 MET A O 1
ATOM 739 N N . SER A 1 95 ? 5.889 1.724 -10.663 1.00 97.31 95 SER A N 1
ATOM 740 C CA . SER A 1 95 ? 6.734 2.336 -11.681 1.00 97.31 95 SER A CA 1
ATOM 741 C C . SER A 1 95 ? 7.780 1.350 -12.185 1.00 97.31 95 SER A C 1
ATOM 743 O O . SER A 1 95 ? 8.385 0.608 -11.412 1.00 97.31 95 SER A O 1
ATOM 745 N N . THR A 1 96 ? 8.057 1.397 -13.489 1.00 96.75 96 THR A N 1
ATOM 746 C CA . THR A 1 96 ? 9.242 0.757 -14.078 1.00 96.75 96 THR A CA 1
ATOM 747 C C . THR A 1 96 ? 10.533 1.544 -13.817 1.00 96.75 96 THR A C 1
ATOM 749 O O . THR A 1 96 ? 11.603 1.043 -14.155 1.00 96.75 96 THR A O 1
ATOM 752 N N . GLY A 1 97 ? 10.434 2.780 -13.306 1.00 95.25 97 GLY A N 1
ATOM 753 C CA . GLY A 1 97 ? 11.554 3.666 -12.974 1.00 95.25 97 GLY A CA 1
ATOM 754 C C . GLY A 1 97 ? 11.831 3.730 -11.469 1.00 95.25 97 GLY A C 1
ATOM 755 O O . GLY A 1 97 ? 11.621 2.763 -10.745 1.00 95.25 97 GLY A O 1
ATOM 756 N N . GLU A 1 98 ? 12.289 4.887 -10.982 1.00 94.38 98 GLU A N 1
ATOM 757 C CA . GLU A 1 98 ? 12.692 5.068 -9.574 1.00 94.38 98 GLU A CA 1
ATOM 758 C C . GLU A 1 98 ? 11.524 5.170 -8.576 1.00 94.38 98 GLU A C 1
ATOM 760 O O . GLU A 1 98 ? 11.760 5.209 -7.372 1.00 94.38 98 GLU A O 1
ATOM 765 N N . GLY A 1 99 ? 10.274 5.259 -9.046 1.00 94.81 99 GLY A N 1
ATOM 766 C CA . GLY A 1 99 ? 9.107 5.446 -8.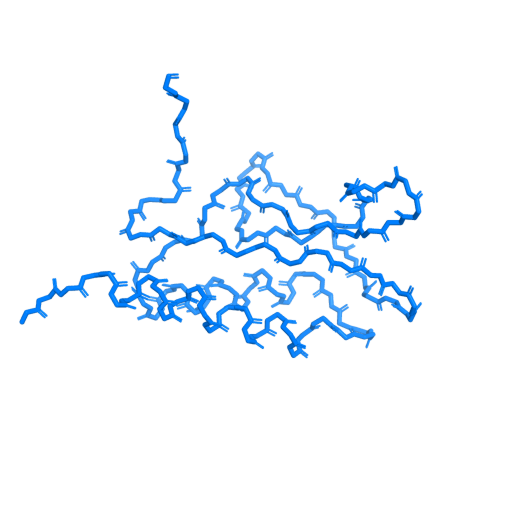173 1.00 94.81 99 GLY A CA 1
ATOM 767 C C . GLY A 1 99 ? 8.981 6.852 -7.567 1.00 94.81 99 GLY A C 1
ATOM 768 O O . GLY A 1 99 ? 8.166 7.060 -6.677 1.00 94.81 99 GLY A O 1
ATOM 769 N N . LYS A 1 100 ? 9.758 7.834 -8.041 1.00 94.50 100 LYS A N 1
ATOM 770 C CA . LYS A 1 100 ? 9.704 9.232 -7.581 1.00 94.50 100 LYS A CA 1
ATOM 771 C C . LYS A 1 100 ? 8.860 10.087 -8.524 1.00 94.50 100 LYS A C 1
ATOM 773 O O . LYS A 1 100 ? 9.271 10.338 -9.660 1.00 94.50 100 LYS A O 1
ATOM 778 N N . GLY A 1 101 ? 7.691 10.524 -8.056 1.00 87.38 101 GLY A N 1
ATOM 779 C CA . GLY A 1 101 ? 6.851 11.487 -8.770 1.00 87.38 101 GLY A CA 1
ATOM 780 C C . GLY A 1 101 ? 7.531 12.855 -8.899 1.00 87.38 101 GLY A C 1
ATOM 781 O O . GLY A 1 101 ? 8.357 13.227 -8.068 1.00 87.38 101 GLY A O 1
ATOM 782 N N . LYS A 1 102 ? 7.197 13.600 -9.955 1.00 89.19 102 LYS A N 1
ATOM 783 C CA . LYS A 1 102 ? 7.618 14.993 -10.159 1.00 89.19 102 LYS A CA 1
ATOM 784 C C . LYS A 1 102 ? 6.389 15.818 -10.512 1.00 89.19 102 LYS A C 1
ATOM 786 O O . LYS A 1 102 ? 5.578 15.363 -11.316 1.00 89.19 102 LYS A O 1
ATOM 791 N N . GLU A 1 103 ? 6.273 17.004 -9.929 1.00 85.44 103 GLU A N 1
ATOM 792 C CA . GLU A 1 103 ? 5.289 17.991 -10.371 1.00 85.44 103 GLU A CA 1
ATOM 793 C C . GLU A 1 103 ? 5.691 18.549 -11.744 1.00 85.44 103 GLU A C 1
ATOM 795 O O . GLU A 1 103 ? 6.881 18.631 -12.070 1.00 85.44 103 GLU A O 1
ATOM 800 N N . THR A 1 104 ? 4.691 18.887 -12.555 1.00 67.38 104 THR A N 1
ATOM 801 C CA . THR A 1 104 ? 4.838 19.450 -13.906 1.00 67.38 104 THR A CA 1
ATOM 802 C C . THR A 1 104 ? 4.249 20.840 -13.977 1.00 67.38 104 THR A C 1
ATOM 804 O O . THR A 1 104 ? 3.121 20.987 -13.454 1.00 67.38 104 THR A O 1
#

Radius of gyration: 13.99 Å; chains: 1; bounding box: 32×31×40 Å

Secondary structure (DSSP, 8-state):
---HHHHHHHHHHHHHHHHHHH-STT-BHHHHHHHHHHHHHHTT-EEPTT-EEEEEBTTBSS-S-EEESS--SS------B--TT-EE-----EESS-------

Sequence (104 aa):
VEDRRADVVMAAWNCAEVALRLVQVGNTNTQITEAFGKIAEDFKCKPVQGVLSHQLKKHVIDGTKAIIGIETEDQKVDEFEFEMNEVYCIDVVMSTGEGKGKET

Organism: NCBI:txid89044

InterPro domains:
  IPR036005 Creatinase/aminopeptidase-like [G3DSA:3.90.230.10] (1-103)
  IPR036005 Creatinase/aminopeptidase-like [SSF55920] (5-100)
  IPR047113 Proliferation-associated protein 2G4/ARX1 [PTHR10804] (1-103)